Protein AF-A0A0M0L578-F1 (afdb_monomer)

Mean predicted aligned error: 4.86 Å

Nearest PDB structures (foldseek):
  1zx4-assembly1_A  TM=2.096E-01  e=2.270E+00  Punavirus P1
  8ar8-assembly1_E  TM=2.746E-01  e=9.630E+00  Bos taurus

Solvent-accessible surface area (backbone atoms only — not comparable to full-atom values): 9052 Å² total; per-residue (Å²): 123,65,68,66,54,54,50,53,46,58,57,46,66,78,35,54,76,34,95,46,72,65,56,42,45,53,52,54,51,53,48,50,54,53,38,55,53,51,52,54,58,50,32,75,79,34,88,86,40,51,99,73,54,39,78,65,36,54,47,44,51,53,51,50,51,51,52,30,59,77,68,70,43,40,70,82,70,78,44,53,70,68,58,50,33,52,37,53,32,50,48,50,45,54,23,39,46,71,72,32,78,75,37,43,83,43,72,45,73,39,94,84,41,87,51,19,39,46,47,28,39,32,44,88,93,47,68,51,47,39,83,72,69,33,72,66,53,91,73,51,52,93,85,57,38,69,64,45,54,48,51,54,54,52,66,71,71,108

Foldseek 3Di:
DVVVLVVLVVLLVPFDFDPDPVVVVVVVVVLLVVLLVLLVLLCVVPVCQDLPLELSNLVVLLVVLLVCVVVVPPVVSVDDNVSSLSSSLSSLLSSLPVPFPQKDKDKDARPSDPRGIWIWIDHPPDTDTSSPLRVPVVPDDPCSGSSNVSVVRVVVSD

Structure (mmCIF, N/CA/C/O backbone):
data_AF-A0A0M0L578-F1
#
_entry.id   AF-A0A0M0L578-F1
#
loop_
_atom_site.group_PDB
_atom_site.id
_atom_site.type_symbol
_atom_site.label_atom_id
_atom_site.label_alt_id
_atom_site.label_comp_id
_atom_site.label_asym_id
_atom_site.label_entity_id
_atom_site.label_seq_id
_atom_site.pdbx_PDB_ins_code
_atom_site.Cartn_x
_atom_site.Cartn_y
_atom_site.Cartn_z
_atom_site.occupancy
_atom_site.B_iso_or_equiv
_atom_site.auth_seq_id
_atom_site.auth_comp_id
_atom_site.auth_asym_id
_atom_site.auth_atom_id
_atom_site.pdbx_PDB_model_num
ATOM 1 N N . MET A 1 1 ? 14.716 8.643 23.577 1.00 51.03 1 MET A N 1
ATOM 2 C CA . MET A 1 1 ? 13.248 8.628 23.794 1.00 51.03 1 MET A CA 1
ATOM 3 C C . MET A 1 1 ? 12.557 9.876 23.235 1.00 51.03 1 MET A C 1
ATOM 5 O O . MET A 1 1 ? 11.394 9.765 22.892 1.00 51.03 1 MET A O 1
ATOM 9 N N . LEU A 1 2 ? 13.252 11.019 23.093 1.00 57.94 2 LEU A N 1
ATOM 10 C CA . LEU A 1 2 ? 12.739 12.218 22.402 1.00 57.94 2 LEU A CA 1
ATOM 11 C C . LEU A 1 2 ? 12.707 12.060 20.866 1.00 57.94 2 LEU A C 1
ATOM 13 O O . LEU A 1 2 ? 11.703 12.380 20.249 1.00 57.94 2 LEU A O 1
ATOM 17 N N . GLU A 1 3 ? 13.729 11.436 20.269 1.00 61.75 3 GLU A N 1
ATOM 18 C CA . GLU A 1 3 ? 13.841 11.277 18.802 1.00 61.75 3 GLU A CA 1
ATOM 19 C C . GLU A 1 3 ? 12.664 10.532 18.147 1.00 61.75 3 GLU A C 1
ATOM 21 O O . GLU A 1 3 ? 12.211 10.905 17.072 1.00 61.75 3 GLU A O 1
ATOM 26 N N . GLY A 1 4 ? 12.122 9.497 18.800 1.00 64.06 4 GLY A N 1
ATOM 27 C CA . GLY A 1 4 ? 10.988 8.740 18.253 1.00 64.06 4 GLY A CA 1
ATOM 28 C C . GLY A 1 4 ? 9.663 9.510 18.276 1.00 64.06 4 GLY A C 1
ATOM 29 O O . GLY A 1 4 ? 8.788 9.247 17.456 1.00 64.06 4 GLY A O 1
ATOM 30 N N . TYR A 1 5 ? 9.513 10.463 19.199 1.00 69.31 5 TYR A N 1
ATOM 31 C CA . TYR A 1 5 ? 8.326 11.313 19.285 1.00 69.31 5 TYR A CA 1
ATOM 32 C C . TYR A 1 5 ? 8.346 12.409 18.216 1.00 69.31 5 TYR A C 1
ATOM 34 O O . TYR A 1 5 ? 7.321 12.667 17.586 1.00 69.31 5 TYR A O 1
ATOM 42 N N . ASP A 1 6 ? 9.516 13.003 17.973 1.00 77.44 6 ASP A N 1
ATOM 43 C CA . ASP A 1 6 ? 9.685 14.010 16.923 1.00 77.44 6 ASP A CA 1
ATOM 44 C C . ASP A 1 6 ? 9.480 13.390 15.535 1.00 77.44 6 ASP A C 1
ATOM 46 O O . ASP A 1 6 ? 8.710 13.927 14.741 1.00 77.44 6 ASP A O 1
ATOM 50 N N . TYR A 1 7 ? 10.013 12.186 15.296 1.00 77.31 7 TYR A N 1
ATOM 51 C CA . TYR A 1 7 ? 9.780 11.454 14.047 1.00 77.31 7 TYR A CA 1
ATOM 52 C C . TYR A 1 7 ? 8.297 11.120 13.818 1.00 77.31 7 TYR A C 1
ATOM 54 O O . TYR A 1 7 ? 7.771 11.288 12.718 1.00 77.31 7 TYR A O 1
ATOM 62 N N . ALA A 1 8 ? 7.584 10.687 14.865 1.00 80.19 8 ALA A N 1
ATOM 63 C CA . ALA A 1 8 ? 6.152 10.417 14.769 1.00 80.19 8 ALA A CA 1
ATOM 64 C C . ALA A 1 8 ? 5.349 11.687 14.432 1.00 80.19 8 ALA A C 1
ATOM 66 O O . ALA A 1 8 ? 4.362 11.614 13.698 1.00 80.19 8 ALA A O 1
ATOM 67 N N . LYS A 1 9 ? 5.759 12.856 14.931 1.00 82.81 9 LYS A N 1
ATOM 68 C CA . LYS A 1 9 ? 5.124 14.127 14.565 1.00 82.81 9 LYS A CA 1
ATOM 69 C C . LYS A 1 9 ? 5.454 14.565 13.148 1.00 82.81 9 LYS A C 1
ATOM 71 O O . LYS A 1 9 ? 4.537 14.992 12.457 1.00 82.81 9 LYS A O 1
ATOM 76 N N . GLU A 1 10 ? 6.709 14.462 12.724 1.00 84.38 10 GLU A N 1
ATOM 77 C CA . GLU A 1 10 ? 7.117 14.785 11.352 1.00 84.38 10 GLU A CA 1
ATOM 78 C C . GLU A 1 10 ? 6.331 13.946 10.346 1.00 84.38 10 GLU A C 1
ATOM 80 O O . GLU A 1 10 ? 5.674 14.506 9.475 1.00 84.38 10 GLU A O 1
ATOM 85 N N . TYR A 1 11 ? 6.262 12.629 10.559 1.00 82.38 11 TYR A N 1
ATOM 86 C CA . TYR A 1 11 ? 5.443 11.738 9.738 1.00 82.38 11 TYR A CA 1
ATOM 87 C C . TYR A 1 11 ? 3.967 12.164 9.690 1.00 82.38 11 TYR A C 1
ATOM 89 O O . TYR A 1 11 ? 3.336 12.173 8.635 1.00 82.38 11 TYR A O 1
ATOM 97 N N . GLY A 1 12 ? 3.405 12.545 10.841 1.00 84.81 12 GLY A N 1
ATOM 98 C CA . GLY A 1 12 ? 2.017 12.986 10.921 1.00 84.81 12 GLY A CA 1
ATOM 99 C C . GLY A 1 12 ? 1.710 14.225 10.073 1.00 84.81 12 GLY A C 1
ATOM 100 O O . GLY A 1 12 ? 0.552 14.425 9.709 1.00 84.81 12 GLY A O 1
ATOM 101 N N . GLN A 1 13 ? 2.706 15.058 9.750 1.00 87.25 13 GLN A N 1
ATOM 102 C CA . GLN A 1 13 ? 2.499 16.244 8.911 1.00 87.25 13 GLN A CA 1
ATOM 103 C C . GLN A 1 13 ? 2.133 15.875 7.473 1.00 87.25 13 GLN A C 1
ATOM 105 O O . GLN A 1 13 ? 1.287 16.550 6.878 1.00 87.25 13 GLN A O 1
ATOM 110 N N . ASP A 1 14 ? 2.696 14.778 6.967 1.00 86.12 14 ASP A N 1
ATOM 111 C CA . ASP A 1 14 ? 2.494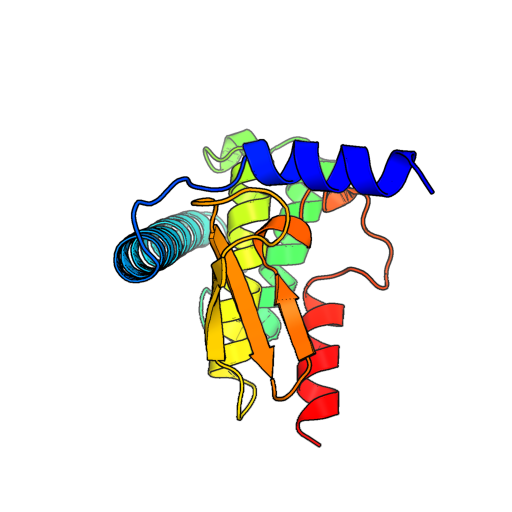 14.296 5.597 1.00 86.12 14 ASP A CA 1
ATOM 112 C C . ASP A 1 14 ? 1.178 13.523 5.423 1.00 86.12 14 ASP A C 1
ATOM 114 O O . ASP A 1 14 ? 0.735 13.268 4.302 1.00 86.12 14 ASP A O 1
ATOM 118 N N . LEU A 1 15 ? 0.519 13.158 6.528 1.00 90.25 15 LEU A N 1
ATOM 119 C CA . LEU A 1 15 ? -0.794 12.524 6.491 1.00 90.25 15 LEU A CA 1
ATOM 120 C C . LEU A 1 15 ? -1.866 13.481 5.959 1.00 90.25 15 LEU A C 1
ATOM 122 O O . LEU A 1 15 ? -1.765 14.704 6.077 1.00 90.25 15 LEU A O 1
ATOM 126 N N . ILE A 1 16 ? -2.945 12.921 5.417 1.00 92.69 16 ILE A N 1
ATOM 127 C CA . ILE A 1 16 ? -4.084 13.719 4.963 1.00 92.69 16 ILE A CA 1
ATOM 128 C C . ILE A 1 16 ? -4.756 14.404 6.158 1.00 92.69 16 ILE A C 1
ATOM 130 O O . ILE A 1 16 ? -4.932 13.795 7.215 1.00 92.69 16 ILE A O 1
ATOM 134 N N . SER A 1 17 ? -5.118 15.674 5.984 1.00 94.50 17 SER A N 1
ATOM 135 C CA . SER A 1 17 ? -5.968 16.410 6.922 1.00 94.50 17 SER A CA 1
ATOM 136 C C . SER A 1 17 ? -7.422 16.306 6.474 1.00 94.50 17 SER A C 1
ATOM 138 O O . SER A 1 17 ? -7.715 16.625 5.324 1.00 94.50 17 SER A O 1
ATOM 140 N N . CYS A 1 18 ? -8.311 15.897 7.374 1.00 94.25 18 CYS A N 1
ATOM 141 C CA . CYS A 1 18 ? -9.752 15.824 7.133 1.00 94.25 18 CYS A CA 1
ATOM 142 C C . CYS A 1 18 ? -10.512 16.390 8.338 1.00 94.25 18 CYS A C 1
ATOM 144 O O . CYS A 1 18 ? -10.023 16.325 9.468 1.00 94.25 18 CYS A O 1
ATOM 146 N N . GLU A 1 19 ? -11.712 16.914 8.106 1.00 93.69 19 GLU A N 1
ATOM 147 C CA . GLU A 1 19 ? -12.609 17.387 9.165 1.00 93.69 19 GLU A CA 1
ATOM 148 C C . GLU A 1 19 ? -13.059 16.228 10.055 1.00 93.69 19 GLU A C 1
ATOM 150 O O . GLU A 1 19 ? -13.126 16.352 11.279 1.00 93.69 19 GLU A O 1
ATOM 155 N N . ASP A 1 20 ? -13.339 15.078 9.442 1.00 94.06 20 ASP A N 1
ATOM 156 C CA . ASP A 1 20 ? -13.789 13.895 10.151 1.00 94.06 20 ASP A CA 1
ATOM 157 C C . ASP A 1 20 ? -13.344 12.580 9.490 1.00 94.06 20 ASP A C 1
ATOM 159 O O . ASP A 1 20 ? -12.760 12.505 8.403 1.00 94.06 20 ASP A O 1
ATOM 163 N N . LYS A 1 21 ? -13.652 11.487 10.189 1.00 95.50 21 LYS A N 1
ATOM 164 C CA . LYS A 1 21 ? -13.336 10.125 9.761 1.00 95.50 21 LYS A CA 1
ATOM 165 C C . LYS A 1 21 ? -14.083 9.699 8.491 1.00 95.50 21 LYS A C 1
ATOM 167 O O . LYS A 1 21 ? -13.634 8.772 7.814 1.00 95.50 21 LYS A O 1
ATOM 172 N N . ILE A 1 22 ? -15.243 10.285 8.197 1.00 96.44 22 ILE A N 1
ATOM 173 C CA . ILE A 1 22 ? -16.031 9.958 7.003 1.00 96.44 22 ILE A CA 1
ATOM 174 C C . ILE A 1 22 ? -15.312 10.511 5.776 1.00 96.44 22 ILE A C 1
ATOM 176 O O . ILE A 1 22 ? -15.083 9.758 4.828 1.00 96.44 22 ILE A O 1
ATOM 180 N N . GLU A 1 23 ? -14.885 11.770 5.824 1.00 97.19 23 GLU A N 1
ATOM 181 C CA . GLU A 1 23 ? -14.091 12.389 4.764 1.00 97.19 23 GLU A CA 1
ATOM 182 C C . GLU A 1 23 ? -12.792 11.608 4.515 1.00 97.19 23 GLU A C 1
ATOM 184 O O . GLU A 1 23 ? -12.503 11.230 3.377 1.00 97.19 23 GLU A O 1
ATOM 189 N N . ALA A 1 24 ? -12.072 11.240 5.580 1.00 96.31 24 ALA A N 1
ATOM 190 C CA . ALA A 1 24 ? -10.854 10.441 5.458 1.00 96.31 24 ALA A CA 1
ATOM 191 C C . ALA A 1 24 ? -11.099 9.081 4.780 1.00 96.31 24 ALA A C 1
ATOM 193 O O . ALA A 1 24 ? -10.304 8.635 3.950 1.00 96.31 24 ALA A O 1
ATOM 194 N N . LYS A 1 25 ? -12.218 8.410 5.087 1.00 96.69 25 LYS A N 1
ATOM 195 C CA . LYS A 1 25 ? -12.602 7.157 4.414 1.00 96.69 25 LYS A CA 1
ATOM 196 C C . LYS A 1 25 ? -12.865 7.358 2.925 1.00 96.69 25 LYS A C 1
ATOM 198 O O . LYS A 1 25 ? -12.455 6.511 2.134 1.00 96.69 25 LYS A O 1
ATOM 203 N N . VAL A 1 26 ? -13.529 8.451 2.544 1.00 97.31 26 VAL A N 1
ATOM 204 C CA . VAL A 1 26 ? -13.772 8.785 1.132 1.00 97.31 26 VAL A CA 1
ATOM 205 C C . VAL A 1 26 ? -12.448 9.024 0.411 1.00 97.31 26 VAL A C 1
ATOM 207 O O . VAL A 1 26 ? -12.224 8.430 -0.645 1.00 97.31 26 VAL A O 1
ATOM 210 N N . TYR A 1 27 ? -11.549 9.812 1.006 1.00 95.75 27 TYR A N 1
ATOM 211 C CA . TYR A 1 27 ? -10.216 10.063 0.459 1.00 95.75 27 TYR A CA 1
ATOM 212 C C . TYR A 1 27 ? -9.445 8.758 0.226 1.00 95.75 27 TYR A C 1
ATOM 214 O O . TYR A 1 27 ? -8.972 8.494 -0.879 1.00 95.75 27 TYR A O 1
ATOM 222 N N . TYR A 1 28 ? -9.361 7.899 1.244 1.00 95.75 28 TYR A N 1
ATOM 223 C CA . TYR A 1 28 ? -8.602 6.654 1.149 1.00 95.75 28 TYR A CA 1
ATOM 224 C C . TYR A 1 28 ? -9.229 5.622 0.207 1.00 95.75 28 TYR A C 1
ATOM 226 O O . TYR A 1 28 ? -8.506 4.867 -0.442 1.00 95.75 28 TYR A O 1
ATOM 234 N N . TYR A 1 29 ? -10.554 5.614 0.065 1.00 95.94 29 TYR A N 1
ATOM 235 C CA . TYR A 1 29 ? -11.214 4.830 -0.975 1.00 95.94 29 TYR A CA 1
ATOM 236 C C . TYR A 1 29 ? -10.801 5.307 -2.377 1.00 95.94 29 TYR A C 1
ATOM 238 O O . TYR A 1 29 ? -10.384 4.506 -3.212 1.00 95.94 29 TYR A O 1
ATOM 246 N N . GLN A 1 30 ? -10.837 6.619 -2.624 1.00 96.19 30 GLN A N 1
ATOM 247 C CA . GLN A 1 30 ? -10.423 7.199 -3.907 1.00 96.19 30 GLN A CA 1
ATOM 248 C C . GLN A 1 30 ? -8.932 6.985 -4.192 1.00 96.19 30 GLN A C 1
ATOM 250 O O . GLN A 1 30 ? -8.549 6.748 -5.339 1.00 96.19 30 GLN A O 1
ATOM 255 N N . LEU A 1 31 ? -8.091 7.034 -3.156 1.00 94.50 31 LEU A N 1
ATOM 256 C CA . LEU A 1 31 ? -6.673 6.704 -3.248 1.00 94.50 31 LEU A CA 1
ATOM 257 C C . LEU A 1 31 ? -6.474 5.285 -3.787 1.00 94.50 31 LEU A C 1
ATOM 259 O O . LEU A 1 31 ? -5.727 5.095 -4.746 1.00 94.50 31 LEU A O 1
ATOM 263 N N . ARG A 1 32 ? -7.161 4.306 -3.189 1.00 96.12 32 ARG A N 1
ATOM 264 C CA . ARG A 1 32 ? -7.078 2.902 -3.602 1.00 96.12 32 ARG A CA 1
ATOM 265 C C . ARG A 1 32 ? -7.512 2.728 -5.054 1.00 96.12 32 ARG A C 1
ATOM 267 O O . ARG A 1 32 ? -6.775 2.134 -5.832 1.00 96.12 32 ARG A O 1
ATOM 274 N N . GLU A 1 33 ? -8.623 3.340 -5.458 1.00 96.75 33 GLU A N 1
ATOM 275 C CA . GLU A 1 33 ? -9.086 3.312 -6.854 1.00 96.75 33 GLU A CA 1
ATOM 276 C C . GLU A 1 33 ? -8.050 3.901 -7.830 1.00 96.75 33 GLU A C 1
ATOM 278 O O . GLU A 1 33 ? -7.755 3.311 -8.875 1.00 96.75 33 GLU A O 1
ATOM 283 N N . ARG A 1 34 ? -7.445 5.046 -7.480 1.00 95.31 34 ARG A N 1
ATOM 284 C CA . ARG A 1 34 ? -6.388 5.691 -8.278 1.00 95.31 34 ARG A CA 1
ATOM 285 C C . ARG A 1 34 ? -5.170 4.783 -8.432 1.00 95.31 34 ARG A C 1
ATOM 287 O O . ARG A 1 34 ? -4.653 4.644 -9.542 1.00 95.31 34 ARG A O 1
ATOM 294 N N . VAL A 1 35 ? -4.734 4.162 -7.340 1.00 94.88 35 VAL A N 1
ATOM 295 C CA . VAL A 1 35 ? -3.615 3.217 -7.343 1.00 94.88 35 VAL A CA 1
ATOM 296 C C . VAL A 1 35 ? -3.932 1.993 -8.194 1.00 94.88 35 VAL A C 1
ATOM 298 O O . VAL A 1 35 ? -3.136 1.627 -9.054 1.00 94.88 35 VAL A O 1
ATOM 301 N N . MET A 1 36 ? -5.111 1.394 -8.025 1.00 96.44 36 MET A N 1
ATOM 302 C CA . MET A 1 36 ? -5.500 0.217 -8.801 1.00 96.44 36 MET A CA 1
ATOM 303 C C . MET A 1 36 ? -5.575 0.517 -10.296 1.00 96.44 36 MET A C 1
ATOM 305 O O . MET A 1 36 ? -5.174 -0.315 -11.108 1.00 96.44 36 MET A O 1
ATOM 309 N N . LYS A 1 37 ? -6.021 1.718 -10.680 1.00 95.88 37 LYS A N 1
ATOM 310 C CA . LYS A 1 37 ? -5.955 2.171 -12.074 1.00 95.88 37 LYS A CA 1
ATOM 311 C C . LYS A 1 37 ? -4.510 2.296 -12.564 1.00 95.88 37 LYS A C 1
ATOM 313 O O . LYS A 1 37 ? -4.208 1.839 -13.661 1.00 95.88 37 LYS A O 1
ATOM 318 N N . LYS A 1 38 ? -3.617 2.881 -11.760 1.00 94.81 38 LYS A N 1
ATOM 319 C CA . LYS A 1 38 ? -2.198 3.026 -12.115 1.00 94.81 38 LYS A CA 1
ATOM 320 C C . LYS A 1 38 ? -1.517 1.664 -12.293 1.00 94.81 38 LYS A C 1
ATOM 322 O O . LYS A 1 38 ? -0.842 1.462 -13.294 1.00 94.81 38 LYS A O 1
ATOM 327 N N . LEU A 1 39 ? -1.765 0.712 -11.395 1.00 95.81 39 LEU A N 1
ATOM 328 C CA . LEU A 1 39 ? -1.236 -0.652 -11.496 1.00 95.81 39 LEU A CA 1
ATOM 329 C C . LEU A 1 39 ? -1.733 -1.396 -12.737 1.00 95.81 39 LEU A C 1
ATOM 331 O O . LEU A 1 39 ? -0.948 -2.092 -13.372 1.00 95.81 39 LEU A O 1
ATOM 335 N N . ARG A 1 40 ? -3.006 -1.216 -13.117 1.00 95.19 40 ARG A N 1
ATOM 336 C CA . ARG A 1 40 ? -3.528 -1.770 -14.376 1.00 95.19 40 ARG A CA 1
ATOM 337 C C . ARG A 1 40 ? -2.801 -1.194 -15.590 1.00 95.19 40 ARG A C 1
ATOM 339 O O . ARG A 1 40 ? -2.423 -1.957 -16.468 1.00 95.19 40 ARG A O 1
ATOM 346 N N . ASN A 1 41 ? -2.531 0.110 -15.605 1.00 93.25 41 ASN A N 1
ATOM 347 C CA . ASN A 1 41 ? -1.735 0.708 -16.677 1.00 93.25 41 ASN A CA 1
ATOM 348 C C . ASN A 1 41 ? -0.311 0.131 -16.697 1.00 93.25 41 ASN A C 1
ATOM 350 O O . ASN A 1 41 ? 0.187 -0.201 -17.760 1.00 93.25 41 ASN A O 1
ATOM 354 N N . VAL A 1 42 ? 0.338 -0.037 -15.538 1.00 93.56 42 VAL A N 1
ATOM 355 C CA . VAL A 1 42 ? 1.680 -0.645 -15.463 1.00 93.56 42 VAL A CA 1
ATOM 356 C C . VAL A 1 42 ? 1.678 -2.080 -16.001 1.00 93.56 42 VAL A C 1
ATOM 358 O O . VAL A 1 42 ? 2.587 -2.440 -16.744 1.00 93.56 42 VAL A O 1
ATOM 361 N N . SER A 1 43 ? 0.645 -2.880 -15.704 1.00 93.94 43 SER A N 1
ATOM 362 C CA . SER A 1 43 ? 0.523 -4.244 -16.248 1.00 93.94 43 SER A CA 1
ATOM 363 C C . SER A 1 43 ? 0.362 -4.308 -17.770 1.00 93.94 43 SER A C 1
ATOM 365 O O . SER A 1 43 ? 0.583 -5.362 -18.350 1.00 93.94 43 SER A O 1
ATOM 367 N N . GLU A 1 44 ? 0.015 -3.206 -18.443 1.00 92.81 44 GLU A N 1
ATOM 368 C CA . GLU A 1 44 ? -0.007 -3.159 -19.914 1.00 92.81 44 GLU A CA 1
ATOM 369 C C . GLU A 1 44 ? 1.406 -3.082 -20.522 1.00 92.81 44 GLU A C 1
ATOM 371 O O . GLU A 1 44 ? 1.576 -3.385 -21.701 1.00 92.81 44 GLU A O 1
ATOM 376 N N . TYR A 1 45 ? 2.414 -2.689 -19.734 1.00 90.25 45 TYR A N 1
ATOM 377 C CA . TYR A 1 45 ? 3.812 -2.566 -20.169 1.00 90.25 45 TYR A CA 1
ATOM 378 C C . TYR A 1 45 ? 4.702 -3.729 -19.717 1.00 90.25 45 TYR A C 1
ATOM 380 O O . TYR A 1 45 ? 5.838 -3.836 -20.178 1.00 90.25 45 TYR A O 1
ATOM 388 N N . VAL A 1 46 ? 4.220 -4.564 -18.793 1.00 91.19 46 VAL A N 1
ATOM 389 C CA . VAL A 1 46 ? 4.991 -5.643 -18.164 1.00 91.19 46 VAL A CA 1
ATOM 390 C C . VAL A 1 46 ? 4.183 -6.933 -18.252 1.00 91.19 46 VAL A C 1
ATOM 392 O O . VAL A 1 46 ? 3.281 -7.153 -17.445 1.00 91.19 46 VAL A O 1
ATOM 395 N N . ASP A 1 47 ? 4.516 -7.784 -19.224 1.00 89.62 47 ASP A N 1
ATOM 396 C CA . ASP A 1 47 ? 3.758 -9.000 -19.557 1.00 89.62 47 ASP A CA 1
ATOM 397 C C . ASP A 1 47 ? 3.588 -9.946 -18.352 1.00 89.62 47 ASP A C 1
ATOM 399 O O . ASP A 1 47 ? 2.524 -10.544 -18.151 1.00 89.62 47 ASP A O 1
ATOM 403 N N . GLU A 1 48 ? 4.623 -10.065 -17.517 1.00 92.12 48 GLU A N 1
ATOM 404 C CA . GLU A 1 48 ? 4.630 -10.921 -16.330 1.00 92.12 48 GLU A CA 1
ATOM 405 C C . GLU A 1 48 ? 3.722 -10.406 -15.202 1.00 92.12 48 GLU A C 1
ATOM 407 O O . GLU A 1 48 ? 3.316 -11.187 -14.335 1.00 92.12 48 GLU A O 1
ATOM 412 N N . LEU A 1 49 ? 3.395 -9.110 -15.185 1.00 93.69 49 LEU A N 1
ATOM 413 C CA . LEU A 1 49 ? 2.595 -8.504 -14.128 1.00 93.69 49 LEU A CA 1
ATOM 414 C C . LEU A 1 49 ? 1.106 -8.601 -14.460 1.00 93.69 49 LEU A C 1
ATOM 416 O O . LEU A 1 49 ? 0.571 -7.822 -15.238 1.00 93.69 49 LEU A O 1
ATOM 420 N N . GLN A 1 50 ? 0.401 -9.503 -13.781 1.00 94.50 50 GLN A N 1
ATOM 421 C CA . GLN A 1 50 ? -1.058 -9.606 -13.853 1.00 94.50 50 GLN A CA 1
ATOM 422 C C . GLN A 1 50 ? -1.680 -9.137 -12.536 1.00 94.50 50 GLN A C 1
ATOM 424 O O . GLN A 1 50 ? -1.403 -9.700 -11.483 1.00 94.50 50 GLN A O 1
ATOM 429 N N . ILE A 1 51 ? -2.541 -8.116 -12.567 1.00 95.69 51 ILE A N 1
ATOM 430 C CA . ILE A 1 51 ? -3.198 -7.580 -11.361 1.00 95.69 51 ILE A CA 1
ATOM 431 C C . ILE A 1 51 ? -4.421 -8.445 -10.998 1.00 95.69 51 ILE A C 1
ATOM 433 O O . ILE A 1 51 ? -5.569 -8.039 -11.183 1.00 95.69 51 ILE A O 1
ATOM 437 N N . ASP A 1 52 ? -4.170 -9.656 -10.493 1.00 96.31 52 ASP A N 1
ATOM 438 C CA . ASP A 1 52 ? -5.188 -10.691 -10.221 1.00 96.31 52 ASP A CA 1
ATOM 439 C C . ASP A 1 52 ? -5.477 -10.931 -8.726 1.00 96.31 52 ASP A C 1
ATOM 441 O O . ASP A 1 52 ? -6.262 -11.808 -8.366 1.00 96.31 52 ASP A O 1
ATOM 445 N N . TYR A 1 53 ? -4.870 -10.119 -7.858 1.00 96.25 53 TYR A N 1
ATOM 446 C CA . TYR A 1 53 ? -4.994 -10.176 -6.398 1.00 96.25 53 TYR A CA 1
ATOM 447 C C . TYR A 1 53 ? -4.456 -11.473 -5.776 1.00 96.25 53 TYR A C 1
ATOM 449 O O . TYR A 1 53 ? -4.816 -11.820 -4.646 1.00 96.25 53 TYR A O 1
ATOM 457 N N . SER A 1 54 ? -3.599 -12.201 -6.492 1.00 95.69 54 SER A N 1
ATOM 458 C CA . SER A 1 54 ? -2.935 -13.387 -5.968 1.00 95.69 54 SER A CA 1
ATOM 459 C C . SER A 1 54 ? -1.676 -13.027 -5.162 1.00 95.69 54 SER A C 1
ATOM 461 O O . SER A 1 54 ? -1.065 -11.972 -5.338 1.00 95.69 54 SER A O 1
ATOM 463 N N . PRO A 1 55 ? -1.196 -13.931 -4.293 1.00 93.94 55 PRO A N 1
ATOM 464 C CA . PRO A 1 55 ? 0.127 -13.777 -3.686 1.00 93.94 55 PRO A CA 1
ATOM 465 C C . PRO A 1 55 ? 1.260 -13.765 -4.725 1.00 93.94 55 PRO A C 1
ATOM 467 O O . PRO A 1 55 ? 2.331 -13.221 -4.462 1.00 93.94 55 PRO A O 1
ATOM 470 N N . GLY A 1 56 ? 1.035 -14.385 -5.889 1.00 94.38 56 GLY A N 1
ATOM 471 C CA . GLY A 1 56 ? 1.989 -14.417 -6.993 1.00 94.38 56 GLY A CA 1
ATOM 472 C C . GLY A 1 56 ? 2.139 -13.053 -7.657 1.00 94.38 56 GLY A C 1
ATOM 473 O O . GLY A 1 56 ? 3.263 -12.586 -7.818 1.00 94.38 56 GLY A O 1
ATOM 474 N N . SER A 1 57 ? 1.031 -12.376 -7.966 1.00 95.19 57 SER A N 1
ATOM 475 C CA . SER A 1 57 ? 1.073 -11.027 -8.541 1.00 95.19 57 SER A CA 1
ATOM 476 C C . SER A 1 57 ? 1.709 -10.009 -7.599 1.00 95.19 57 SER A C 1
ATOM 478 O O . SER A 1 57 ? 2.445 -9.133 -8.048 1.00 95.19 57 SER A O 1
ATOM 480 N N . LEU A 1 58 ? 1.484 -10.153 -6.289 1.00 94.62 58 LEU A N 1
ATOM 481 C CA . LEU A 1 58 ? 2.135 -9.339 -5.263 1.00 94.62 58 LEU A CA 1
ATOM 482 C C . LEU A 1 58 ? 3.662 -9.476 -5.315 1.00 94.62 58 LEU A C 1
ATOM 484 O O . LEU A 1 58 ? 4.375 -8.476 -5.262 1.00 94.62 58 LEU A O 1
ATOM 488 N N . LEU A 1 59 ? 4.153 -10.713 -5.435 1.00 93.00 59 LEU A N 1
ATOM 489 C CA . LEU A 1 59 ? 5.581 -10.996 -5.539 1.00 93.00 59 LEU A CA 1
ATOM 490 C C . LEU A 1 59 ? 6.170 -10.420 -6.832 1.00 93.00 59 LEU A C 1
ATOM 492 O O . LEU A 1 59 ? 7.231 -9.807 -6.791 1.00 93.00 59 LEU A O 1
ATOM 496 N N . VAL A 1 60 ? 5.484 -10.589 -7.966 1.00 94.69 60 VAL A N 1
ATOM 497 C CA . VAL A 1 60 ? 5.931 -10.029 -9.252 1.00 94.69 60 VAL A CA 1
ATOM 498 C C . VAL A 1 60 ? 6.011 -8.503 -9.188 1.00 94.69 60 VAL A C 1
ATOM 500 O O . VAL A 1 60 ? 7.000 -7.932 -9.638 1.00 94.69 60 VAL A O 1
ATOM 503 N N . LEU A 1 61 ? 5.021 -7.841 -8.580 1.00 95.00 61 LEU A N 1
ATOM 504 C CA . LEU A 1 61 ? 5.029 -6.387 -8.415 1.00 95.00 61 LEU A CA 1
ATOM 505 C C . LEU A 1 61 ? 6.213 -5.906 -7.559 1.00 95.00 61 LEU A C 1
ATOM 507 O O . LEU A 1 61 ? 6.846 -4.902 -7.884 1.00 95.00 61 LEU A O 1
ATOM 511 N N . GLU A 1 62 ? 6.526 -6.622 -6.478 1.00 93.38 62 GLU A N 1
ATOM 512 C CA . GLU A 1 62 ? 7.678 -6.314 -5.627 1.00 93.38 62 GLU A CA 1
ATOM 513 C C . GLU A 1 62 ? 9.009 -6.519 -6.368 1.00 93.38 62 GLU A C 1
ATOM 515 O O . GLU A 1 62 ? 9.892 -5.666 -6.284 1.00 93.38 62 GLU A O 1
ATOM 520 N N . LEU A 1 63 ? 9.144 -7.598 -7.145 1.00 93.19 63 LEU A N 1
ATOM 521 C CA . LEU A 1 63 ? 10.328 -7.833 -7.979 1.00 93.19 63 LEU A CA 1
ATOM 522 C C . LEU A 1 63 ? 10.510 -6.738 -9.038 1.00 93.19 63 LEU A C 1
ATOM 524 O O . LEU A 1 63 ? 11.623 -6.248 -9.211 1.00 93.19 63 LEU A O 1
ATOM 528 N N . LEU A 1 64 ? 9.421 -6.309 -9.685 1.00 94.50 64 LEU A N 1
ATOM 529 C CA . LEU A 1 64 ? 9.439 -5.193 -10.631 1.00 94.50 64 LEU A CA 1
ATOM 530 C C . LEU A 1 64 ? 9.942 -3.904 -9.966 1.00 94.50 64 LEU A C 1
ATOM 532 O O . LEU A 1 64 ? 10.762 -3.199 -10.545 1.00 94.50 64 LEU A O 1
AT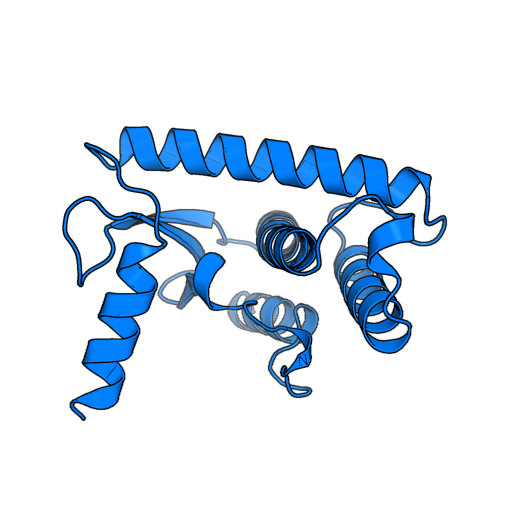OM 536 N N . TYR A 1 65 ? 9.496 -3.594 -8.744 1.00 94.12 65 TYR A N 1
ATOM 537 C CA . TYR A 1 65 ? 9.999 -2.425 -8.014 1.00 94.12 65 TYR A CA 1
ATOM 538 C C . TYR A 1 65 ? 11.521 -2.469 -7.821 1.00 94.12 65 TYR A C 1
ATOM 540 O O . TYR A 1 65 ? 12.191 -1.463 -8.061 1.00 94.12 65 TYR A O 1
ATOM 548 N N . PHE A 1 66 ? 12.066 -3.614 -7.400 1.00 92.81 66 PHE A N 1
ATOM 549 C CA . PHE A 1 66 ? 13.508 -3.745 -7.183 1.00 92.81 66 PHE A CA 1
ATOM 550 C C . PHE A 1 66 ? 14.299 -3.655 -8.490 1.00 92.81 66 PHE A C 1
ATOM 552 O O . PHE A 1 66 ? 15.307 -2.956 -8.518 1.00 92.81 66 PHE A O 1
ATOM 559 N N . ASP A 1 67 ? 13.813 -4.253 -9.580 1.00 93.38 67 ASP A N 1
ATOM 560 C CA . ASP A 1 67 ? 14.442 -4.127 -10.902 1.00 93.38 67 ASP A CA 1
ATOM 561 C C . ASP A 1 67 ? 14.484 -2.662 -11.382 1.00 93.38 67 ASP A C 1
ATOM 563 O O . ASP A 1 67 ? 15.538 -2.146 -11.767 1.00 93.38 67 ASP A O 1
ATOM 567 N N . LEU A 1 68 ? 13.365 -1.936 -11.263 1.00 93.69 68 LEU A N 1
ATOM 568 C CA . LEU A 1 68 ? 13.292 -0.509 -11.605 1.00 93.69 68 LEU A CA 1
ATOM 569 C C . LEU A 1 68 ? 14.210 0.347 -10.728 1.00 93.69 68 LEU A C 1
ATOM 571 O O . LEU A 1 68 ? 14.775 1.335 -11.207 1.00 93.69 68 LEU A O 1
ATOM 575 N N . TYR A 1 69 ? 14.359 -0.014 -9.452 1.00 93.31 69 TYR A N 1
ATOM 576 C CA . TYR A 1 69 ? 15.256 0.669 -8.528 1.00 93.31 69 TYR A CA 1
ATOM 577 C C . TYR A 1 69 ? 16.728 0.431 -8.875 1.00 93.31 69 TYR A C 1
ATOM 579 O O . TYR A 1 69 ? 17.483 1.395 -9.003 1.00 93.31 69 TYR A O 1
ATOM 587 N N . GLU A 1 70 ? 17.130 -0.825 -9.074 1.00 92.88 70 GLU A N 1
ATOM 588 C CA . GLU A 1 70 ? 18.511 -1.203 -9.395 1.00 92.88 70 GLU A CA 1
ATOM 589 C C . GLU A 1 70 ? 18.968 -0.628 -10.739 1.00 92.88 70 GLU A C 1
ATOM 591 O O . GLU A 1 70 ? 20.119 -0.208 -10.886 1.00 92.88 70 GLU A O 1
ATOM 596 N N . THR A 1 71 ? 18.058 -0.558 -11.710 1.00 93.50 71 THR A N 1
ATOM 597 C CA . THR A 1 71 ? 18.341 -0.001 -13.038 1.00 93.50 71 THR A CA 1
ATOM 598 C C . THR A 1 71 ? 18.109 1.511 -13.132 1.00 93.50 71 THR A C 1
ATO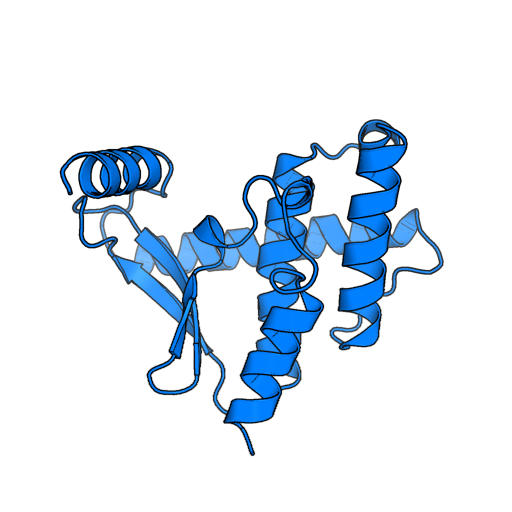M 600 O O . THR A 1 71 ? 18.522 2.128 -14.116 1.00 93.50 71 THR A O 1
ATOM 603 N N . ASN A 1 72 ? 17.490 2.123 -12.116 1.00 92.19 72 ASN A N 1
ATOM 604 C CA . ASN A 1 72 ? 17.024 3.513 -12.108 1.00 92.19 72 ASN A CA 1
ATOM 605 C C . ASN A 1 72 ? 16.122 3.846 -13.316 1.00 92.19 72 ASN A C 1
ATOM 607 O O . ASN A 1 72 ? 16.353 4.832 -14.020 1.00 92.19 72 ASN A O 1
ATOM 611 N N . ARG A 1 73 ? 15.115 2.998 -13.574 1.00 93.19 73 ARG A N 1
ATOM 612 C CA . ARG A 1 73 ? 14.251 3.054 -14.771 1.00 93.19 73 ARG A CA 1
ATOM 613 C C . ARG A 1 73 ? 12.764 3.255 -14.498 1.00 93.19 73 ARG A C 1
ATOM 615 O O . ARG A 1 73 ? 11.937 2.893 -15.323 1.00 93.19 73 ARG A O 1
ATOM 622 N N . PHE A 1 74 ? 12.389 3.866 -13.376 1.00 93.56 74 PHE A N 1
ATOM 623 C CA . PHE A 1 74 ? 10.980 4.208 -13.121 1.00 93.56 74 PHE A CA 1
ATOM 624 C C . PHE A 1 74 ? 10.361 5.107 -14.218 1.00 93.56 74 PHE A C 1
ATOM 626 O O . PHE A 1 74 ? 9.155 5.057 -14.455 1.00 93.56 74 PHE A O 1
ATOM 633 N N . ASP A 1 75 ? 11.191 5.864 -14.944 1.00 93.00 75 ASP A N 1
ATOM 634 C CA . ASP A 1 75 ? 10.797 6.710 -16.075 1.00 93.00 75 ASP A CA 1
ATOM 635 C C . ASP A 1 75 ? 10.121 5.937 -17.218 1.00 93.00 75 ASP A C 1
ATOM 637 O O . ASP A 1 75 ? 9.269 6.493 -17.907 1.00 93.00 75 ASP A O 1
ATOM 641 N N . VAL A 1 76 ? 10.441 4.649 -17.401 1.00 91.50 76 VAL A N 1
ATOM 642 C CA . VAL A 1 76 ? 9.856 3.834 -18.483 1.00 91.50 76 VAL A CA 1
ATOM 643 C C . VAL A 1 76 ? 8.374 3.540 -18.282 1.00 91.50 76 VAL A C 1
ATOM 645 O O . VAL A 1 76 ? 7.687 3.215 -19.245 1.00 91.50 76 VAL A O 1
ATOM 648 N N . LEU A 1 77 ? 7.893 3.658 -17.043 1.00 91.50 77 LEU A N 1
ATOM 649 C CA . LEU A 1 77 ? 6.500 3.433 -16.663 1.00 91.50 77 LEU A CA 1
ATOM 650 C C . LEU A 1 77 ? 5.760 4.742 -16.350 1.00 91.50 77 LEU A C 1
ATOM 652 O O . LEU A 1 77 ? 4.631 4.688 -15.865 1.00 91.50 77 LEU A O 1
ATOM 656 N N . ASP A 1 78 ? 6.393 5.901 -16.584 1.00 91.62 78 ASP A N 1
ATOM 657 C CA . ASP A 1 78 ? 5.864 7.227 -16.224 1.00 91.62 78 ASP A CA 1
ATOM 658 C C . ASP A 1 78 ? 5.366 7.289 -14.763 1.00 91.62 78 ASP A C 1
ATOM 660 O O . ASP A 1 78 ? 4.279 7.778 -14.441 1.00 91.62 78 ASP A O 1
ATOM 664 N N . ILE A 1 79 ? 6.156 6.710 -13.854 1.00 92.50 79 ILE A N 1
ATOM 665 C CA . ILE A 1 79 ? 5.855 6.645 -12.425 1.00 92.50 79 ILE A CA 1
ATOM 666 C C . ILE A 1 79 ? 7.078 7.085 -11.629 1.00 92.50 79 ILE A C 1
ATOM 668 O O . ILE A 1 79 ? 8.216 6.816 -12.000 1.00 92.50 79 ILE A O 1
ATOM 672 N N . THR A 1 80 ? 6.871 7.769 -10.511 1.00 93.06 80 THR A N 1
ATOM 673 C CA . THR A 1 80 ? 7.959 8.031 -9.564 1.00 93.06 80 THR A CA 1
ATOM 674 C C . THR A 1 80 ? 8.165 6.839 -8.630 1.00 93.06 80 THR A C 1
ATOM 676 O O . THR A 1 80 ? 7.252 6.050 -8.382 1.00 93.06 80 THR A O 1
ATOM 679 N N . ARG A 1 81 ? 9.352 6.734 -8.021 1.00 91.94 81 ARG A N 1
ATOM 680 C CA . ARG A 1 81 ? 9.615 5.718 -6.988 1.00 91.94 81 ARG A CA 1
ATOM 681 C C . ARG A 1 81 ? 8.582 5.770 -5.858 1.00 91.94 81 ARG A C 1
ATOM 683 O O . ARG A 1 81 ? 8.073 4.733 -5.455 1.00 91.94 81 ARG A O 1
ATOM 690 N N . GLN A 1 82 ? 8.262 6.968 -5.369 1.00 89.62 82 GLN A N 1
ATOM 691 C CA . GLN A 1 82 ? 7.309 7.154 -4.272 1.00 89.62 82 GLN A CA 1
ATOM 692 C C . GLN A 1 82 ? 5.894 6.707 -4.660 1.00 89.62 82 GLN A C 1
ATOM 694 O O . GLN A 1 82 ? 5.205 6.077 -3.864 1.00 89.62 82 GLN A O 1
ATOM 699 N N . GLU A 1 83 ? 5.461 6.983 -5.890 1.00 91.62 83 GLU A N 1
ATOM 700 C CA . GLU A 1 83 ? 4.173 6.486 -6.381 1.00 91.62 83 GLU A CA 1
ATOM 701 C C . GLU A 1 83 ? 4.167 4.963 -6.535 1.00 91.62 83 GLU A C 1
ATOM 703 O O . GLU A 1 83 ? 3.145 4.336 -6.266 1.00 91.62 83 GLU A O 1
ATOM 708 N N . MET A 1 84 ? 5.288 4.354 -6.932 1.00 93.38 84 MET A N 1
ATOM 709 C CA . MET A 1 84 ? 5.403 2.896 -6.966 1.00 93.38 84 MET A CA 1
ATOM 710 C C . MET A 1 84 ? 5.356 2.297 -5.551 1.00 93.38 84 MET A C 1
ATOM 712 O O . MET A 1 84 ? 4.683 1.292 -5.343 1.00 93.38 84 MET A O 1
ATOM 716 N N . GLU A 1 85 ? 5.995 2.930 -4.562 1.00 92.31 85 GLU A N 1
ATOM 717 C CA . GLU A 1 85 ? 5.909 2.540 -3.143 1.00 92.31 85 GLU A CA 1
ATOM 718 C C . GLU A 1 85 ? 4.472 2.658 -2.605 1.00 92.31 85 GLU A C 1
ATOM 720 O O . GLU A 1 85 ? 3.990 1.749 -1.929 1.00 92.31 85 GLU A O 1
ATOM 725 N N . GLU A 1 86 ? 3.738 3.715 -2.970 1.00 91.50 86 GLU A N 1
ATOM 726 C CA . GLU A 1 86 ? 2.302 3.842 -2.676 1.00 91.50 86 GLU A CA 1
ATOM 727 C C . GLU A 1 86 ? 1.494 2.701 -3.321 1.00 91.50 86 GLU A C 1
ATOM 729 O O . GLU A 1 86 ? 0.611 2.117 -2.683 1.00 91.50 86 GLU A O 1
ATOM 734 N N . CYS A 1 87 ? 1.831 2.335 -4.563 1.00 94.00 87 CYS A N 1
ATOM 735 C CA . CYS A 1 87 ? 1.188 1.231 -5.268 1.00 94.00 87 CYS A CA 1
ATOM 736 C C . CYS A 1 87 ? 1.428 -0.119 -4.586 1.00 94.00 87 CYS A C 1
ATOM 738 O O . CYS A 1 87 ? 0.478 -0.871 -4.370 1.00 94.00 87 CYS A O 1
ATOM 740 N N . LEU A 1 88 ? 2.675 -0.404 -4.207 1.00 93.75 88 LEU A N 1
ATOM 741 C CA . LEU A 1 88 ? 3.070 -1.594 -3.452 1.00 93.75 88 LEU A CA 1
ATOM 742 C C . LEU A 1 88 ? 2.263 -1.729 -2.158 1.00 93.75 88 LEU A C 1
ATOM 744 O O . LEU A 1 88 ? 1.670 -2.774 -1.877 1.00 93.75 88 LEU A O 1
ATOM 748 N N . ALA A 1 89 ? 2.212 -0.640 -1.399 1.00 92.69 89 ALA A N 1
ATOM 749 C CA . ALA A 1 89 ? 1.569 -0.578 -0.103 1.00 92.69 89 ALA A CA 1
ATOM 750 C C . ALA A 1 89 ? 0.061 -0.882 -0.204 1.00 92.69 89 ALA A C 1
ATOM 752 O O . ALA A 1 89 ? -0.471 -1.733 0.517 1.00 92.69 89 ALA A O 1
ATOM 753 N N . VAL A 1 90 ? -0.635 -0.219 -1.131 1.00 94.88 90 VAL A N 1
ATOM 754 C CA . VAL A 1 90 ? -2.067 -0.447 -1.357 1.00 94.88 90 VAL A CA 1
ATOM 755 C C . VAL A 1 90 ? -2.326 -1.847 -1.904 1.00 94.88 90 VAL A C 1
ATOM 757 O O . VAL A 1 90 ? -3.237 -2.521 -1.422 1.00 94.88 90 VAL A O 1
ATOM 760 N N . TYR A 1 91 ? -1.521 -2.316 -2.862 1.00 95.88 91 TYR A N 1
ATOM 761 C CA . TYR A 1 91 ? -1.743 -3.620 -3.482 1.00 95.88 91 TYR A CA 1
ATOM 762 C C . TYR A 1 91 ? -1.546 -4.778 -2.508 1.00 95.88 91 TYR A C 1
ATOM 764 O O . TYR A 1 91 ? -2.323 -5.732 -2.536 1.00 95.88 91 TYR A O 1
ATOM 772 N N . LEU A 1 92 ? -0.591 -4.667 -1.577 1.00 95.25 92 LEU A N 1
ATOM 773 C CA . LEU A 1 92 ? -0.493 -5.594 -0.451 1.00 95.25 92 LEU A CA 1
ATOM 774 C C . LEU A 1 92 ? -1.818 -5.684 0.310 1.00 95.25 92 LEU A C 1
ATOM 776 O O . LEU A 1 92 ? -2.255 -6.785 0.648 1.00 95.25 92 LEU A O 1
ATOM 780 N N . GLY A 1 93 ? -2.455 -4.548 0.590 1.00 95.12 93 GLY A N 1
ATOM 781 C CA . GLY A 1 93 ? -3.737 -4.532 1.282 1.00 95.12 93 GLY A CA 1
ATOM 782 C C . GLY A 1 93 ? -4.865 -5.170 0.476 1.00 95.12 93 GLY A C 1
ATOM 783 O O . GLY A 1 93 ? -5.619 -5.971 1.029 1.00 95.12 93 GLY A O 1
ATOM 784 N N . GLU A 1 94 ? -4.946 -4.907 -0.829 1.00 96.44 94 GLU A N 1
ATOM 785 C CA . GLU A 1 94 ? -5.943 -5.544 -1.704 1.00 96.44 94 GLU A CA 1
ATOM 786 C C . GLU A 1 94 ? -5.755 -7.065 -1.767 1.00 96.44 94 GLU A C 1
ATOM 788 O O . GLU A 1 94 ? -6.705 -7.818 -1.569 1.00 96.44 94 GLU A O 1
ATOM 793 N N . VAL A 1 95 ? -4.520 -7.535 -1.962 1.00 96.69 95 VAL A N 1
ATOM 794 C CA . VAL A 1 95 ? -4.201 -8.971 -1.971 1.00 96.69 95 VAL A CA 1
ATOM 795 C C . VAL A 1 95 ? -4.510 -9.597 -0.612 1.00 96.69 95 VAL A C 1
ATOM 797 O O . VAL A 1 95 ? -5.113 -10.663 -0.541 1.00 96.69 95 VAL A O 1
ATOM 800 N N . THR A 1 96 ? -4.137 -8.941 0.489 1.00 95.75 96 THR A N 1
ATOM 801 C CA . THR A 1 96 ? -4.353 -9.500 1.831 1.00 95.75 96 THR A CA 1
ATOM 802 C C . THR A 1 96 ? -5.841 -9.603 2.158 1.00 95.75 96 THR A C 1
ATOM 804 O O . THR A 1 96 ? -6.278 -10.654 2.615 1.00 95.75 96 THR A O 1
ATOM 807 N N . THR A 1 97 ? -6.625 -8.558 1.882 1.00 96.12 97 THR A N 1
ATOM 808 C CA . THR A 1 97 ? -8.083 -8.561 2.116 1.00 96.12 97 THR A CA 1
ATOM 809 C C . THR A 1 97 ? -8.833 -9.527 1.197 1.00 96.12 97 THR A C 1
ATOM 811 O O . THR A 1 97 ? -9.864 -10.065 1.590 1.00 96.12 97 THR A O 1
ATOM 814 N N . ALA A 1 98 ? -8.307 -9.813 0.002 1.00 96.25 98 ALA A N 1
ATOM 815 C CA . ALA A 1 98 ? -8.878 -10.810 -0.901 1.00 96.25 98 ALA A CA 1
ATOM 816 C C . ALA A 1 98 ? -8.538 -12.263 -0.514 1.00 96.25 98 ALA A C 1
ATOM 818 O O . ALA A 1 98 ? -9.334 -13.166 -0.764 1.00 96.25 98 ALA A O 1
ATOM 819 N N . GLN A 1 99 ? -7.350 -12.505 0.054 1.00 95.88 99 GLN A N 1
ATOM 820 C CA . GLN A 1 99 ? -6.795 -13.856 0.233 1.00 95.88 99 GLN A CA 1
ATOM 821 C C . GLN A 1 99 ? -6.793 -14.355 1.684 1.00 95.88 99 GLN A C 1
ATOM 823 O O . GLN A 1 99 ? -6.571 -15.545 1.919 1.00 95.88 99 GLN A O 1
ATOM 828 N N . VAL A 1 100 ? -6.982 -13.474 2.668 1.00 94.56 100 VAL A N 1
ATOM 829 C CA . VAL A 1 100 ? -6.933 -13.811 4.096 1.00 94.56 100 VAL A CA 1
ATOM 830 C C . VAL A 1 100 ? -8.254 -13.423 4.749 1.00 94.56 100 VAL A C 1
ATOM 832 O O . VAL A 1 100 ? -8.721 -12.298 4.597 1.00 94.56 100 VAL A O 1
ATOM 835 N N . SER A 1 101 ? -8.860 -14.355 5.488 1.00 92.44 101 SER A N 1
ATOM 836 C CA . SER A 1 101 ? -10.100 -14.092 6.218 1.00 92.44 101 SER A CA 1
ATOM 837 C C . SER A 1 101 ? -9.885 -13.109 7.367 1.00 92.44 101 SER A C 1
ATOM 839 O O . SER A 1 101 ? -8.796 -13.022 7.945 1.00 92.44 101 SER A O 1
ATOM 841 N N . ASP A 1 102 ? -10.957 -12.397 7.716 1.00 93.19 102 ASP A N 1
ATOM 842 C CA . ASP A 1 102 ? -11.002 -11.461 8.844 1.00 93.19 102 ASP A CA 1
ATOM 843 C C . ASP A 1 102 ? -9.965 -10.329 8.741 1.00 93.19 102 ASP A C 1
ATOM 845 O O . ASP A 1 102 ? -9.465 -9.835 9.757 1.00 93.19 102 ASP A O 1
ATOM 849 N N . VAL A 1 103 ? -9.622 -9.938 7.507 1.00 96.00 103 VAL A N 1
ATOM 850 C CA . VAL A 1 103 ? -8.787 -8.773 7.219 1.00 96.00 103 VAL A CA 1
ATOM 851 C C . VAL A 1 103 ? -9.624 -7.677 6.580 1.00 96.00 103 VAL A C 1
ATOM 853 O O . VAL A 1 103 ? -10.192 -7.874 5.510 1.00 96.00 103 VAL A O 1
ATOM 856 N N . ASP A 1 104 ? -9.628 -6.500 7.200 1.00 95.81 104 ASP A N 1
ATOM 857 C CA . ASP A 1 104 ? -10.382 -5.340 6.731 1.00 95.81 104 ASP A CA 1
ATOM 858 C C . ASP A 1 104 ? -9.492 -4.112 6.555 1.00 95.81 104 ASP A C 1
ATOM 860 O O . ASP A 1 104 ? -8.526 -3.888 7.292 1.00 95.81 104 ASP A O 1
ATOM 864 N N . TRP A 1 105 ? -9.880 -3.256 5.612 1.00 96.56 105 TRP A N 1
ATOM 865 C CA . TRP A 1 105 ? -9.351 -1.902 5.524 1.00 96.56 105 TRP A CA 1
ATOM 866 C C . TRP A 1 105 ? -9.862 -1.051 6.683 1.00 96.56 105 TRP A C 1
ATOM 868 O O . TRP A 1 105 ? -11.065 -0.965 6.942 1.00 96.56 105 TRP A O 1
ATOM 878 N N . VAL A 1 106 ? -8.945 -0.354 7.345 1.00 96.12 106 VAL A N 1
ATOM 879 C CA . VAL A 1 106 ? -9.253 0.575 8.429 1.00 96.12 106 VAL A CA 1
ATOM 880 C C . VAL A 1 106 ? -8.686 1.952 8.124 1.00 96.12 106 VAL A C 1
ATOM 882 O O . VAL A 1 106 ? -7.609 2.095 7.555 1.00 96.12 106 VAL A O 1
ATOM 885 N N . VAL A 1 107 ? -9.434 2.972 8.527 1.00 95.81 107 VAL A N 1
ATOM 886 C CA . VAL A 1 107 ? -8.994 4.368 8.545 1.00 95.81 107 VAL A CA 1
ATOM 887 C C . VAL A 1 107 ? -9.150 4.852 9.971 1.00 95.81 107 VAL A C 1
ATOM 889 O O . VAL A 1 107 ? -10.199 4.616 10.581 1.00 95.81 107 VAL A O 1
ATOM 892 N N . GLU A 1 108 ? -8.121 5.483 10.516 1.00 94.75 108 GLU A N 1
ATOM 893 C CA . GLU A 1 108 ? -8.086 5.948 11.901 1.00 94.75 108 GLU A CA 1
ATOM 894 C C . GLU A 1 108 ? -7.427 7.315 11.997 1.00 94.75 108 GLU A C 1
ATOM 896 O O . GLU A 1 108 ? -6.635 7.694 11.137 1.00 94.75 108 GLU A O 1
ATOM 901 N N . GLU A 1 109 ? -7.805 8.067 13.024 1.00 94.81 109 GLU A N 1
ATOM 902 C CA . GLU A 1 109 ? -7.154 9.333 13.327 1.00 94.81 109 GLU A CA 1
ATOM 903 C C . GLU A 1 109 ? -5.754 9.059 13.881 1.00 94.81 109 GLU A C 1
ATOM 905 O O . GLU A 1 109 ? -5.537 8.123 14.659 1.00 94.81 109 GLU A O 1
ATOM 910 N N . TYR A 1 110 ? -4.791 9.859 13.447 1.00 93.00 110 TYR A N 1
ATOM 911 C CA . TYR A 1 110 ? -3.409 9.736 13.846 1.00 93.00 110 TYR A CA 1
ATOM 912 C C . TYR A 1 110 ? -3.224 10.287 15.266 1.00 93.00 110 TYR A C 1
ATOM 914 O O . TYR A 1 110 ? -3.519 11.452 15.523 1.00 93.00 110 TYR A O 1
ATOM 922 N N . PRO A 1 111 ? -2.682 9.501 16.210 1.00 89.88 111 PRO A N 1
ATOM 923 C CA . PRO A 1 111 ? -2.755 9.833 17.634 1.00 89.88 111 PRO A CA 1
ATOM 924 C C . PRO A 1 111 ? -1.923 11.053 18.057 1.00 89.88 111 PRO A C 1
ATOM 926 O O . PRO A 1 111 ? -2.077 11.529 19.180 1.00 89.88 111 PRO A O 1
ATOM 929 N N . PHE A 1 112 ? -1.015 11.543 17.208 1.00 88.88 112 PHE A N 1
ATOM 930 C CA . PHE A 1 112 ? -0.111 12.644 17.555 1.00 88.88 112 PHE A CA 1
ATOM 931 C C . PHE A 1 112 ? -0.531 14.002 16.985 1.00 88.88 112 PHE A C 1
ATOM 933 O O . PHE A 1 112 ? 0.004 15.018 17.437 1.00 88.88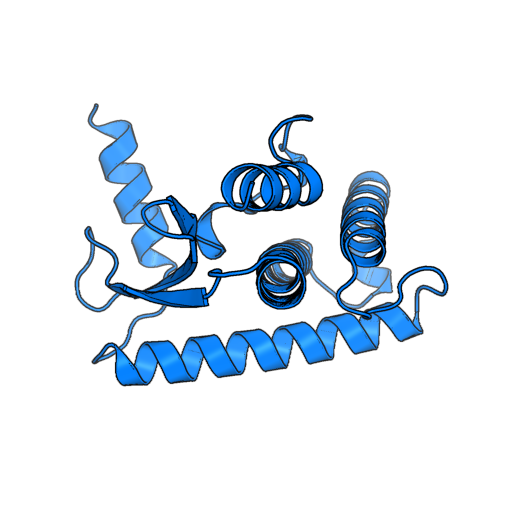 112 PHE A O 1
ATOM 940 N N . ILE A 1 113 ? -1.437 14.032 16.000 1.00 90.88 113 ILE A N 1
ATOM 941 C CA . ILE A 1 113 ? -1.888 15.262 15.341 1.00 90.88 113 ILE A CA 1
ATOM 942 C C . ILE A 1 113 ? -3.381 15.139 15.038 1.00 90.88 113 ILE A C 1
ATOM 944 O O . ILE A 1 113 ? -3.784 14.315 14.223 1.00 90.88 113 ILE A O 1
ATOM 948 N N . GLU A 1 114 ? -4.178 15.982 15.691 1.00 92.69 114 GLU A N 1
ATOM 949 C CA . GLU A 1 114 ? -5.629 16.053 15.502 1.00 92.69 114 GLU A CA 1
ATOM 950 C C . GLU A 1 114 ? -5.990 16.373 14.045 1.00 92.69 114 GLU A C 1
ATOM 952 O O . GLU A 1 114 ? -5.321 17.171 13.378 1.00 92.69 114 GLU A O 1
ATOM 957 N N . GLY A 1 115 ? -7.038 15.719 13.543 1.00 93.88 115 GLY A N 1
ATOM 958 C CA . GLY A 1 115 ? -7.521 15.899 12.173 1.00 93.88 115 GLY A CA 1
ATOM 959 C C . GLY A 1 115 ? -6.629 15.273 11.097 1.00 93.88 115 GLY A C 1
ATOM 960 O O . GLY A 1 115 ? -6.938 15.393 9.911 1.00 93.88 115 GLY A O 1
ATOM 961 N N . LYS A 1 116 ? -5.533 14.595 11.468 1.00 95.12 116 LYS A N 1
ATOM 962 C CA . LYS A 1 116 ? -4.740 13.771 10.548 1.00 95.12 116 LYS A CA 1
ATOM 963 C C . LYS A 1 116 ? -5.243 12.341 10.568 1.00 95.12 116 LYS A C 1
ATOM 965 O O . LYS A 1 116 ? -5.509 11.796 11.633 1.00 95.12 116 LYS A O 1
ATOM 970 N N . TYR A 1 117 ? -5.322 11.705 9.407 1.00 94.75 117 TYR A N 1
ATOM 971 C CA . TYR A 1 117 ? -5.812 10.332 9.298 1.00 94.75 117 TYR A CA 1
ATOM 972 C C . TYR A 1 117 ? -4.800 9.424 8.614 1.00 94.75 117 TYR A C 1
ATOM 974 O O . TYR A 1 117 ? -3.988 9.872 7.811 1.00 94.75 117 TYR A O 1
ATOM 982 N N . ILE A 1 118 ? -4.863 8.136 8.948 1.00 94.06 118 ILE A N 1
ATOM 983 C CA . ILE A 1 118 ? -4.011 7.086 8.398 1.00 94.06 118 ILE A CA 1
ATOM 984 C C . ILE A 1 118 ? -4.849 5.868 8.001 1.00 94.06 118 ILE A C 1
ATOM 986 O O . ILE A 1 118 ? -5.834 5.527 8.660 1.00 94.06 118 ILE A O 1
ATOM 990 N N . MET A 1 119 ? -4.445 5.198 6.921 1.00 94.69 119 MET A N 1
ATOM 991 C CA . MET A 1 119 ? -5.051 3.957 6.443 1.00 94.69 119 MET A CA 1
ATOM 992 C C . MET A 1 119 ? -4.176 2.745 6.771 1.00 94.69 119 MET A C 1
ATOM 994 O O . MET A 1 119 ? -2.945 2.793 6.690 1.00 94.69 119 MET A O 1
ATOM 998 N N . GLY A 1 120 ? -4.824 1.635 7.103 1.00 94.88 120 GLY A N 1
ATOM 999 C CA . GLY A 1 120 ? -4.189 0.356 7.376 1.00 94.88 120 GLY A CA 1
ATOM 1000 C C . GLY A 1 120 ? -5.046 -0.829 6.947 1.00 94.88 120 GLY A C 1
ATOM 1001 O O . GLY A 1 120 ? -6.214 -0.674 6.595 1.00 94.88 120 GLY A O 1
ATOM 1002 N N . ILE A 1 121 ? -4.465 -2.018 7.044 1.00 95.12 121 ILE A N 1
ATOM 1003 C CA . ILE A 1 121 ? -5.189 -3.292 7.029 1.00 95.12 121 ILE A CA 1
ATOM 1004 C C . ILE A 1 121 ? -5.125 -3.919 8.421 1.00 95.12 121 ILE A C 1
ATOM 1006 O O . ILE A 1 121 ? -4.076 -3.902 9.075 1.00 95.12 121 ILE A O 1
ATOM 1010 N N . ARG A 1 122 ? -6.253 -4.443 8.901 1.00 95.50 122 ARG A N 1
ATOM 1011 C CA . ARG A 1 122 ? -6.412 -4.962 10.264 1.00 95.50 122 ARG A CA 1
ATOM 1012 C C . ARG A 1 122 ? -6.886 -6.402 10.251 1.00 95.50 122 ARG A C 1
ATOM 1014 O O . ARG A 1 122 ? -7.832 -6.711 9.546 1.00 95.50 122 ARG A O 1
ATOM 1021 N N . GLN A 1 123 ? -6.283 -7.224 11.106 1.00 94.44 123 GLN A N 1
ATOM 1022 C CA . GLN A 1 123 ? -6.719 -8.580 11.425 1.00 94.44 123 GLN A CA 1
ATOM 1023 C C . GLN A 1 123 ? -6.733 -8.766 12.945 1.00 94.44 123 GLN A C 1
ATOM 1025 O O . GLN A 1 123 ? -5.682 -8.808 13.595 1.00 94.44 123 GLN A O 1
ATOM 1030 N N . GLY A 1 124 ? -7.927 -8.836 13.535 1.00 90.50 124 GLY A N 1
ATOM 1031 C CA . GLY A 1 124 ? -8.085 -8.834 14.991 1.00 90.50 124 GLY A CA 1
ATOM 1032 C C . GLY A 1 124 ? -7.428 -7.603 15.632 1.00 90.50 124 GLY A C 1
ATOM 1033 O O . GLY A 1 124 ? -7.789 -6.467 15.333 1.00 90.50 124 GLY A O 1
ATOM 1034 N N . THR A 1 125 ? -6.448 -7.820 16.513 1.00 87.44 125 THR A N 1
ATOM 1035 C CA . THR A 1 125 ? -5.693 -6.742 17.184 1.00 87.44 125 THR A CA 1
ATOM 1036 C C . THR A 1 125 ? -4.484 -6.247 16.389 1.00 87.44 125 THR A C 1
ATOM 1038 O O . THR A 1 125 ? -3.880 -5.238 16.752 1.00 87.44 125 THR A O 1
ATOM 1041 N N . TYR A 1 126 ? -4.106 -6.938 15.313 1.00 89.12 126 TYR A N 1
ATOM 1042 C CA . TYR A 1 126 ? -2.962 -6.568 14.492 1.00 89.12 126 TYR A CA 1
ATOM 1043 C 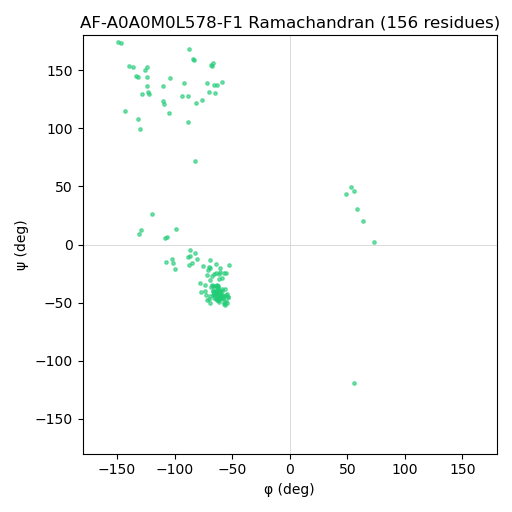C . TYR A 1 126 ? -3.393 -5.587 13.401 1.00 89.12 126 TYR A C 1
ATOM 1045 O O . TYR A 1 126 ? -4.336 -5.857 12.665 1.00 89.12 126 TYR A O 1
ATOM 1053 N N . THR A 1 127 ? -2.704 -4.450 13.291 1.00 91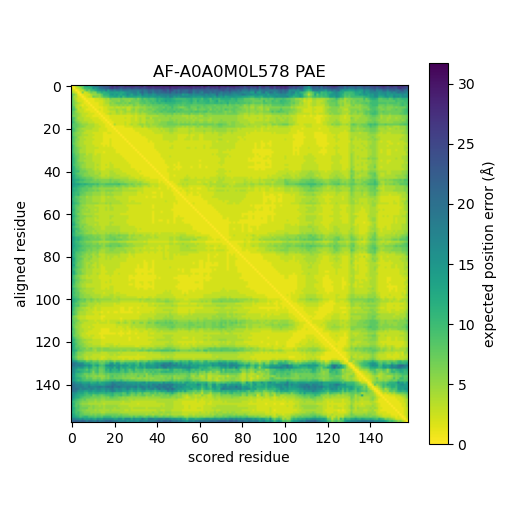.19 127 THR A N 1
ATOM 1054 C CA . THR A 1 127 ? -2.916 -3.467 12.219 1.00 91.19 127 THR A CA 1
ATOM 1055 C C . THR A 1 127 ? -1.578 -3.149 11.565 1.00 91.19 127 THR A C 1
ATOM 1057 O O . THR A 1 127 ? -0.613 -2.831 12.261 1.00 91.19 127 THR A O 1
ATOM 1060 N N . LEU A 1 128 ? -1.529 -3.231 10.238 1.00 90.81 128 LEU A N 1
ATOM 1061 C CA . LEU A 1 128 ? -0.416 -2.747 9.428 1.00 90.81 128 LEU A CA 1
ATOM 1062 C C . LEU A 1 128 ? -0.851 -1.443 8.758 1.00 90.81 128 LEU A C 1
ATOM 1064 O O . LEU A 1 128 ? -1.749 -1.453 7.917 1.00 90.81 128 LEU A O 1
ATOM 1068 N N . TYR A 1 129 ? -0.234 -0.324 9.135 1.00 89.75 129 TYR A N 1
ATOM 1069 C CA . TYR A 1 129 ? -0.512 0.967 8.511 1.00 89.75 129 TYR A CA 1
ATOM 1070 C C . TYR A 1 129 ? 0.260 1.102 7.204 1.00 89.75 129 TYR A C 1
ATOM 1072 O O . TYR A 1 129 ? 1.484 1.006 7.165 1.00 89.75 129 TYR A O 1
ATOM 1080 N N . VAL A 1 130 ? -0.471 1.312 6.118 1.00 79.25 130 VAL A N 1
ATOM 1081 C CA . VAL A 1 130 ? 0.056 1.193 4.758 1.00 79.25 130 VAL A CA 1
ATOM 1082 C C . VAL A 1 130 ? 0.963 2.380 4.411 1.00 79.25 130 VAL A C 1
ATOM 1084 O O . VAL A 1 130 ? 2.009 2.192 3.799 1.00 79.25 130 VAL A O 1
ATOM 1087 N N . GLY A 1 131 ? 0.643 3.580 4.908 1.00 66.88 131 GLY A N 1
ATOM 1088 C CA . GLY A 1 131 ? 1.441 4.790 4.674 1.00 66.88 131 GLY A CA 1
ATOM 1089 C C . GLY A 1 131 ? 2.804 4.834 5.382 1.00 66.88 131 GLY A C 1
ATOM 1090 O O . GLY A 1 131 ? 3.647 5.627 4.984 1.00 66.88 131 GLY A O 1
ATOM 1091 N N . THR A 1 132 ? 3.036 4.032 6.427 1.00 58.25 132 THR A N 1
ATOM 1092 C CA . THR A 1 132 ? 4.331 3.970 7.142 1.00 58.25 132 THR A CA 1
ATOM 1093 C C . THR A 1 132 ? 5.193 2.788 6.721 1.00 58.25 132 THR A C 1
ATOM 1095 O O . THR A 1 132 ? 6.394 2.790 6.970 1.00 58.25 132 THR A O 1
ATOM 1098 N N . SER A 1 133 ? 4.589 1.750 6.142 1.00 59.59 133 SER A N 1
ATOM 1099 C CA . SER A 1 133 ? 5.242 0.440 6.054 1.00 59.59 133 SER A CA 1
ATOM 1100 C C . SER A 1 133 ? 6.173 0.285 4.852 1.00 59.59 133 SER A C 1
ATOM 1102 O O . SER A 1 133 ? 6.980 -0.635 4.853 1.00 59.59 133 SER A O 1
ATOM 1104 N N . PHE A 1 134 ? 6.077 1.168 3.852 1.00 70.56 134 PHE A N 1
ATOM 1105 C CA . PHE A 1 134 ? 6.757 0.989 2.559 1.00 70.56 134 PHE A CA 1
ATOM 1106 C C . PHE A 1 134 ? 7.535 2.217 2.074 1.00 70.56 134 PHE A C 1
ATOM 1108 O O . PHE A 1 134 ? 8.004 2.233 0.939 1.00 70.56 134 PHE A O 1
ATOM 1115 N N . LEU A 1 135 ? 7.694 3.241 2.920 1.00 72.75 135 LEU A N 1
ATOM 1116 C CA . LEU A 1 135 ? 8.568 4.370 2.601 1.00 72.75 135 LEU A CA 1
ATOM 1117 C C . LEU A 1 135 ? 10.018 3.892 2.521 1.00 72.75 135 LEU A C 1
ATOM 1119 O O . LEU A 1 135 ? 10.502 3.226 3.437 1.00 72.75 135 LEU A O 1
ATOM 1123 N N . ASP A 1 136 ? 10.704 4.264 1.439 1.00 80.00 136 ASP A N 1
ATOM 1124 C CA . ASP A 1 136 ? 12.061 3.806 1.145 1.00 80.00 136 ASP A CA 1
ATOM 1125 C C . ASP A 1 136 ? 12.173 2.267 1.094 1.00 80.00 136 ASP A C 1
ATOM 1127 O O . ASP A 1 136 ? 13.109 1.688 1.653 1.00 80.00 136 ASP A O 1
ATOM 1131 N N . HIS A 1 137 ? 11.239 1.584 0.415 1.00 81.94 137 HIS A N 1
ATOM 1132 C CA . H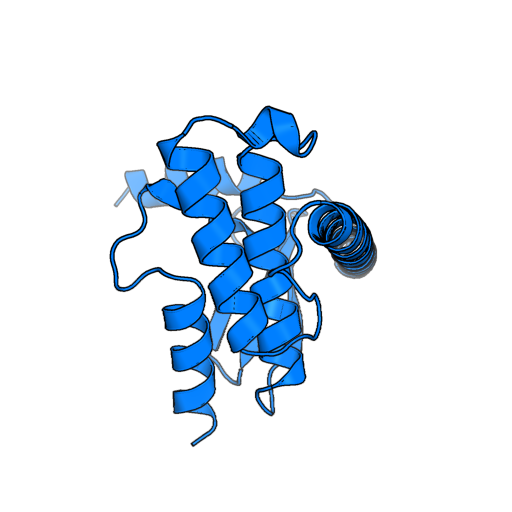IS A 1 137 ? 11.210 0.111 0.348 1.00 81.94 137 HIS A CA 1
ATOM 1133 C C . HIS A 1 137 ? 12.523 -0.509 -0.162 1.00 81.94 137 HIS A C 1
ATOM 1135 O O . HIS A 1 137 ? 12.878 -1.621 0.213 1.00 81.94 137 HIS A O 1
ATOM 1141 N N . TYR A 1 138 ? 13.326 0.226 -0.931 1.00 79.44 138 TYR A N 1
ATOM 1142 C CA . TYR A 1 138 ? 14.679 -0.176 -1.335 1.00 79.44 138 TYR A CA 1
ATOM 1143 C C . TYR A 1 138 ? 15.659 -0.398 -0.167 1.00 79.44 138 TYR A C 1
ATOM 1145 O O . TYR A 1 138 ? 16.676 -1.066 -0.338 1.00 79.44 138 TYR A O 1
ATOM 1153 N N . LYS A 1 139 ? 15.386 0.164 1.019 1.00 81.31 139 LYS A N 1
ATOM 1154 C CA . LYS A 1 139 ? 16.148 -0.078 2.258 1.00 81.31 139 LYS A CA 1
ATOM 1155 C C . LYS A 1 139 ? 15.651 -1.307 3.025 1.00 81.31 139 LYS A C 1
ATOM 1157 O O . LYS A 1 139 ? 16.227 -1.641 4.067 1.00 81.31 139 LYS A O 1
ATOM 1162 N N . SER A 1 140 ? 14.569 -1.941 2.571 1.00 71.56 140 SER A N 1
ATOM 1163 C CA . SER A 1 140 ? 13.973 -3.079 3.262 1.00 71.56 140 SER A CA 1
ATOM 1164 C C . SER A 1 140 ? 14.950 -4.255 3.314 1.00 71.56 140 SER A C 1
ATOM 1166 O O . SER A 1 140 ? 15.667 -4.569 2.364 1.00 71.56 140 SER A O 1
ATOM 1168 N N . HIS A 1 141 ? 15.012 -4.901 4.476 1.00 61.53 141 HIS A N 1
ATOM 1169 C CA . HIS A 1 141 ? 15.735 -6.160 4.640 1.00 61.53 141 HIS A CA 1
ATOM 1170 C C . HIS A 1 141 ? 14.797 -7.330 4.295 1.00 61.53 141 HIS A C 1
ATOM 1172 O O . HIS A 1 141 ? 13.582 -7.165 4.213 1.00 61.53 141 HIS A O 1
ATOM 1178 N N . SER A 1 142 ? 15.330 -8.548 4.146 1.00 60.72 142 SER A N 1
ATOM 1179 C CA . SER A 1 142 ? 14.552 -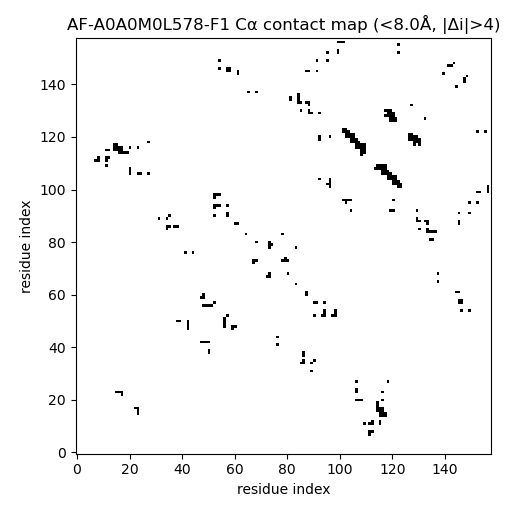9.750 3.763 1.00 60.72 142 SER A CA 1
ATOM 1180 C C . SER A 1 142 ? 13.302 -10.048 4.620 1.00 60.72 142 SER A C 1
ATOM 1182 O O . SER A 1 142 ? 12.428 -10.800 4.194 1.00 60.72 142 SER A O 1
ATOM 1184 N N . ASN A 1 143 ? 13.192 -9.463 5.81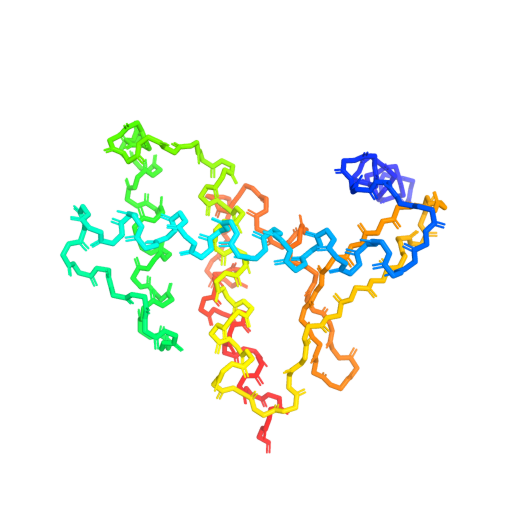6 1.00 58.41 143 ASN A N 1
ATOM 1185 C CA . ASN A 1 143 ? 12.061 -9.567 6.741 1.00 58.41 143 ASN A CA 1
ATOM 1186 C C . ASN A 1 143 ? 11.079 -8.375 6.688 1.00 58.41 143 ASN A C 1
ATOM 1188 O O . ASN A 1 143 ? 10.275 -8.218 7.604 1.00 58.41 143 ASN A O 1
ATOM 1192 N N . GLN A 1 144 ? 11.164 -7.524 5.668 1.00 68.69 144 GLN A N 1
ATOM 1193 C CA . GLN A 1 144 ? 10.316 -6.339 5.473 1.00 68.69 144 GLN A CA 1
ATOM 1194 C C . GLN A 1 144 ? 9.702 -6.292 4.063 1.00 68.69 144 GLN A C 1
ATOM 1196 O O . GLN A 1 144 ? 9.140 -5.281 3.661 1.00 68.69 144 GLN A O 1
ATOM 1201 N N . THR A 1 145 ? 9.784 -7.393 3.314 1.00 81.25 145 THR A N 1
ATOM 1202 C CA . THR A 1 145 ? 9.171 -7.513 1.987 1.00 81.25 145 THR A CA 1
ATOM 1203 C C . THR A 1 145 ? 7.643 -7.531 2.072 1.00 81.25 145 THR A C 1
ATOM 1205 O O . THR A 1 145 ? 7.065 -7.970 3.077 1.00 81.25 145 THR A O 1
ATOM 1208 N N . LEU A 1 146 ? 6.959 -7.117 1.003 1.00 83.50 146 LEU A N 1
ATOM 1209 C CA . LEU A 1 146 ? 5.499 -7.224 0.886 1.00 83.50 146 LEU A CA 1
ATOM 1210 C C . LEU A 1 146 ? 5.064 -8.670 1.121 1.00 83.50 146 LEU A C 1
ATOM 1212 O O . LEU A 1 146 ? 4.114 -8.932 1.867 1.00 83.50 146 LEU A O 1
ATOM 1216 N N . TYR A 1 147 ? 5.807 -9.619 0.549 1.00 83.62 147 TYR A N 1
ATOM 1217 C CA . TYR A 1 147 ? 5.533 -11.034 0.752 1.00 83.62 147 TYR A CA 1
ATOM 1218 C C . TYR A 1 147 ? 5.671 -11.456 2.226 1.00 83.62 147 TYR A C 1
ATOM 1220 O O . TYR A 1 147 ? 4.835 -12.209 2.730 1.00 83.62 147 TYR A O 1
ATOM 1228 N N . TYR A 1 148 ? 6.665 -10.948 2.966 1.00 86.50 148 TYR A N 1
ATOM 1229 C CA . TYR A 1 148 ? 6.790 -11.211 4.405 1.00 86.50 148 TYR A CA 1
ATOM 1230 C C . TYR A 1 148 ? 5.576 -10.693 5.195 1.00 86.50 148 TYR A C 1
ATOM 1232 O O . TYR A 1 148 ? 5.039 -11.409 6.055 1.00 86.50 148 TYR A O 1
ATOM 1240 N N . HIS A 1 149 ? 5.109 -9.479 4.890 1.00 88.19 149 HIS A N 1
ATOM 1241 C CA . HIS A 1 149 ? 3.917 -8.910 5.518 1.00 88.19 149 HIS A CA 1
ATOM 1242 C C . HIS A 1 149 ? 2.673 -9.748 5.218 1.00 88.19 149 HIS A C 1
ATOM 1244 O O . HIS A 1 149 ? 1.979 -10.159 6.151 1.00 88.19 149 HIS A O 1
ATOM 1250 N N . PHE A 1 150 ? 2.452 -10.111 3.954 1.00 90.62 150 PHE A N 1
ATOM 1251 C CA . PHE A 1 150 ? 1.357 -10.993 3.551 1.00 90.62 150 PHE A CA 1
ATOM 1252 C C . PHE A 1 150 ? 1.379 -12.335 4.306 1.00 90.62 150 PHE A C 1
ATOM 1254 O O . PHE A 1 150 ? 0.385 -12.753 4.906 1.00 90.62 150 PHE A O 1
ATOM 1261 N N . ARG A 1 151 ? 2.544 -12.997 4.369 1.00 90.00 151 ARG A N 1
ATOM 1262 C CA . ARG A 1 151 ? 2.714 -14.263 5.106 1.00 90.00 151 ARG A CA 1
ATOM 1263 C C . ARG A 1 151 ? 2.435 -14.119 6.600 1.00 90.00 151 ARG A C 1
ATOM 1265 O O . ARG A 1 151 ? 2.004 -15.084 7.231 1.00 90.00 151 ARG A O 1
ATOM 1272 N N . SER A 1 152 ? 2.678 -12.943 7.174 1.00 88.56 152 SER A N 1
ATOM 1273 C CA . SER A 1 152 ? 2.377 -12.664 8.580 1.00 88.56 152 SER A CA 1
ATOM 1274 C C . SER A 1 152 ? 0.870 -12.628 8.849 1.00 88.56 152 SER A C 1
ATOM 1276 O O . SER A 1 152 ? 0.451 -13.131 9.888 1.00 88.56 152 SER A O 1
ATOM 1278 N N . PHE A 1 153 ? 0.061 -12.120 7.914 1.00 91.06 153 PHE A N 1
ATOM 1279 C CA . PHE A 1 153 ? -1.404 -12.205 7.983 1.00 91.06 153 PHE A CA 1
ATOM 1280 C C . PHE A 1 153 ? -1.905 -13.643 7.798 1.00 91.06 153 PHE A C 1
ATOM 1282 O O . PHE A 1 153 ? -2.720 -14.121 8.586 1.00 91.06 153 PHE A O 1
ATOM 1289 N N . GLN A 1 154 ? -1.356 -14.387 6.830 1.00 90.06 154 GLN A N 1
ATOM 1290 C CA . GLN A 1 154 ? -1.742 -15.792 6.621 1.00 90.06 154 GLN A CA 1
ATOM 1291 C C . GLN A 1 154 ? -1.530 -16.655 7.874 1.00 90.06 154 GLN A C 1
ATOM 1293 O O . GLN A 1 154 ? -2.408 -17.424 8.255 1.00 90.06 154 GLN A O 1
ATOM 1298 N N . LYS A 1 155 ? -0.382 -16.503 8.548 1.00 89.56 155 LYS A N 1
ATOM 1299 C CA . LYS A 1 155 ? -0.061 -17.261 9.771 1.00 89.56 155 LYS A CA 1
ATOM 1300 C C . LYS A 1 155 ? -0.995 -16.965 10.945 1.00 89.56 155 LYS A C 1
ATOM 1302 O O . LYS A 1 155 ? -1.076 -17.778 11.853 1.00 89.56 155 LYS A O 1
ATOM 1307 N N . ARG A 1 156 ? -1.630 -15.792 10.962 1.00 86.75 156 ARG A N 1
ATOM 1308 C CA . ARG A 1 156 ? -2.544 -15.355 12.028 1.00 86.75 156 ARG A CA 1
ATOM 1309 C C . ARG A 1 156 ? -3.987 -15.803 11.795 1.00 86.75 156 ARG A C 1
ATOM 1311 O O . ARG A 1 156 ? -4.761 -15.790 12.741 1.00 86.75 156 ARG A O 1
ATOM 1318 N N . ALA A 1 157 ? -4.327 -16.184 10.564 1.00 77.12 157 ALA A N 1
ATOM 1319 C CA . ALA A 1 157 ? -5.615 -16.785 10.219 1.00 77.12 157 ALA A CA 1
ATOM 1320 C C . ALA A 1 157 ? -5.675 -18.299 10.512 1.00 77.12 157 ALA A C 1
ATOM 1322 O O . ALA A 1 157 ? -6.724 -18.912 10.334 1.00 77.12 157 ALA A O 1
ATOM 1323 N N . SER A 1 158 ? -4.539 -18.904 10.889 1.00 58.53 158 SER A N 1
ATOM 1324 C CA . SER A 1 158 ? -4.386 -20.333 11.214 1.00 58.53 158 SER A CA 1
ATOM 1325 C C . SER A 1 158 ? -4.563 -20.574 12.709 1.00 58.53 158 SER A C 1
ATOM 1327 O O . SER A 1 158 ? -5.147 -21.620 13.061 1.00 58.53 158 SER A O 1
#

Organism: NCBI:txid284581

Secondary structure (DSSP, 8-state):
--HHHHHHHHHHHHSEE-SSHHHHHHHHHHHHHHHHHHHHHHHTT-TT---SSSHHHHHHHHHHHHHHHHHT-GGGGT--HHHHHHHHHHHHHHHHHHHSTTEEEEEEE-TTSTTEEEEEEEETTEEEEHHHHSTTGGG--TTSSHHHHHHHHHHH--

Radius of gyration: 15.84 Å; Cα contacts (8 Å, |Δi|>4): 185; chains: 1; bounding box: 34×38×44 Å

InterPro domains:
  IPR059912 Uncharacterised protein YwmA [PF27472] (17-153)

Sequence (158 aa):
MLEGYDYAKEYGQDLISCEDKIEAKVYYYQLRERVMKKLRNVSEYVDELQIDYSPGSLLVLELLYFDLYETNRFDVLDITRQEMEECLAVYLGEVTTAQVSDVDWVVEEYPFIEGKYIMGIRQGTYTLYVGTSFLDHYKSHSNQTLYYHFRSFQKRAS

pLDDT: mean 89.14, std 9.94, range [51.03, 97.31]